Protein AF-A0A564WRW7-F1 (afdb_monomer)

Nearest PDB structures (foldseek):
  8ucf-assembly1_A  TM=7.108E-01  e=6.068E-01  Palaeococcus pacificus DY20341
  8ucg-assembly1_B  TM=6.476E-01  e=7.800E-01  Palaeococcus pacificus DY20341
  8uch-assembly1_A-2  TM=6.470E-01  e=6.880E-01  Palaeococcus pacificus DY20341
  8uce-assembly1_B-2  TM=6.653E-01  e=1.373E+00  Palaeococcus pacificus DY20341
  7kzn-assembly1_F  TM=3.431E-01  e=8.481E+00  Chlamydomonas reinhardtii

Secondary structure (DSSP, 8-state):
-------EEEEEEEESSHHHHHHHHHHHHTSSS-EEEEEEEEEETTEEEEEEEEE-TTPPPPTT-B-

Structure (mmCIF, N/CA/C/O backbone):
data_AF-A0A564WRW7-F1
#
_entry.id   AF-A0A564WRW7-F1
#
loop_
_atom_site.group_PDB
_atom_site.id
_atom_site.type_symbol
_atom_site.label_atom_id
_atom_site.label_alt_id
_atom_site.label_comp_id
_atom_site.label_asym_id
_atom_site.label_entity_id
_atom_site.label_seq_id
_atom_site.pdbx_PDB_ins_code
_atom_site.Cartn_x
_atom_site.Cartn_y
_atom_site.Cartn_z
_atom_site.occupancy
_atom_site.B_iso_or_equiv
_atom_site.auth_seq_id
_atom_site.auth_comp_id
_atom_site.auth_asym_id
_atom_site.auth_atom_id
_atom_site.pdbx_PDB_model_num
ATOM 1 N N . MET A 1 1 ? 13.296 -15.083 -24.223 1.00 82.69 1 MET A N 1
ATOM 2 C CA . MET A 1 1 ? 13.760 -14.684 -22.870 1.00 82.69 1 MET A CA 1
ATOM 3 C C . MET A 1 1 ? 12.914 -13.513 -22.388 1.00 82.69 1 MET A C 1
ATOM 5 O O . MET A 1 1 ? 12.580 -12.678 -23.218 1.00 82.69 1 MET A O 1
ATOM 9 N N . LYS A 1 2 ? 12.538 -13.453 -21.102 1.00 90.31 2 LYS A N 1
ATOM 10 C CA . LYS A 1 2 ? 11.707 -12.362 -20.551 1.00 90.31 2 LYS A CA 1
ATOM 11 C C . LYS A 1 2 ? 12.561 -11.329 -19.810 1.00 90.31 2 LYS A C 1
ATOM 13 O O . LYS A 1 2 ? 13.525 -11.706 -19.152 1.00 90.31 2 LYS A O 1
ATOM 18 N N . LYS A 1 3 ? 12.176 -10.052 -19.878 1.00 90.75 3 LYS A N 1
ATOM 19 C CA . LYS A 1 3 ? 12.752 -8.946 -19.096 1.00 90.75 3 LYS A CA 1
ATOM 20 C C . LYS A 1 3 ? 11.613 -8.201 -18.407 1.00 90.75 3 LYS A C 1
ATOM 22 O O . LYS A 1 3 ? 10.654 -7.818 -19.067 1.00 90.75 3 LYS A O 1
ATOM 27 N N . ILE A 1 4 ? 11.717 -8.007 -17.097 1.00 89.06 4 ILE A N 1
ATOM 28 C CA . ILE A 1 4 ? 10.756 -7.204 -16.332 1.00 89.06 4 ILE A CA 1
ATOM 29 C C . ILE A 1 4 ? 11.182 -5.739 -16.456 1.00 89.06 4 ILE A C 1
ATOM 31 O O . ILE A 1 4 ? 12.303 -5.399 -16.084 1.00 89.06 4 ILE A O 1
ATOM 35 N N . ILE A 1 5 ? 10.312 -4.892 -17.010 1.00 91.81 5 ILE A N 1
ATOM 36 C CA . ILE A 1 5 ? 10.585 -3.457 -17.215 1.00 91.81 5 ILE A CA 1
ATOM 37 C C . ILE A 1 5 ? 10.127 -2.619 -16.014 1.00 91.81 5 ILE A C 1
ATOM 39 O O . ILE A 1 5 ? 10.803 -1.661 -15.647 1.00 91.81 5 ILE A O 1
ATOM 43 N N . SER A 1 6 ? 9.032 -3.015 -15.365 1.00 91.94 6 SER A N 1
ATOM 44 C CA . SER A 1 6 ? 8.458 -2.381 -14.174 1.00 91.94 6 SER A CA 1
ATOM 45 C C . SER A 1 6 ? 7.685 -3.414 -13.356 1.00 91.94 6 SER A C 1
ATOM 47 O O . SER A 1 6 ? 7.196 -4.398 -13.915 1.00 91.94 6 SER A O 1
ATOM 49 N N . ALA A 1 7 ? 7.594 -3.210 -12.042 1.00 93.69 7 ALA A N 1
ATOM 50 C CA . ALA A 1 7 ? 6.776 -4.036 -11.157 1.00 93.69 7 ALA A CA 1
ATOM 51 C C . ALA A 1 7 ? 6.468 -3.294 -9.852 1.00 93.69 7 ALA A C 1
ATOM 53 O O . ALA A 1 7 ? 7.325 -2.609 -9.291 1.00 93.69 7 ALA A O 1
ATOM 54 N N . TRP A 1 8 ? 5.254 -3.475 -9.349 1.00 95.88 8 TRP A N 1
ATOM 55 C CA . TRP A 1 8 ? 4.790 -2.940 -8.075 1.00 95.88 8 TRP A CA 1
ATOM 56 C C . TRP A 1 8 ? 3.786 -3.905 -7.449 1.00 95.88 8 TRP A C 1
ATOM 58 O O . TRP A 1 8 ? 3.284 -4.810 -8.116 1.00 95.88 8 TRP A O 1
ATOM 68 N N . ILE A 1 9 ? 3.530 -3.724 -6.157 1.00 95.19 9 ILE A N 1
ATOM 69 C CA . ILE A 1 9 ? 2.481 -4.432 -5.430 1.00 95.19 9 ILE A CA 1
ATOM 70 C C . ILE A 1 9 ? 1.281 -3.498 -5.318 1.00 95.19 9 ILE A C 1
ATOM 72 O O . ILE A 1 9 ? 1.418 -2.375 -4.837 1.00 95.19 9 ILE A O 1
ATOM 76 N N . GLU A 1 10 ? 0.119 -3.976 -5.737 1.00 96.62 10 GLU A N 1
ATOM 77 C CA . GLU A 1 10 ? -1.173 -3.363 -5.445 1.00 96.62 10 GLU A CA 1
ATOM 78 C C . GLU A 1 10 ? -1.708 -3.940 -4.128 1.00 96.62 10 GLU A C 1
ATOM 80 O O . GLU A 1 10 ? -1.661 -5.154 -3.913 1.00 96.62 10 GLU A O 1
ATOM 85 N N . GLN A 1 11 ? -2.122 -3.072 -3.205 1.00 96.75 11 GLN A N 1
ATOM 86 C CA . GLN A 1 11 ? -2.528 -3.460 -1.855 1.00 96.75 11 GLN A CA 1
ATOM 87 C C . GLN A 1 11 ? -3.821 -2.753 -1.464 1.00 96.75 11 GLN A C 1
ATOM 89 O O . GLN A 1 11 ? -3.846 -1.527 -1.346 1.00 96.75 11 GLN A O 1
ATOM 94 N N . VAL A 1 12 ? -4.862 -3.538 -1.196 1.00 97.19 12 VAL A N 1
ATOM 95 C CA . VAL A 1 12 ? -6.045 -3.096 -0.452 1.00 97.19 12 VAL A CA 1
ATOM 96 C C . VAL A 1 12 ? -5.832 -3.508 0.996 1.00 97.19 12 VAL A C 1
ATOM 98 O O . VAL A 1 12 ? -5.567 -4.679 1.270 1.00 97.19 12 VAL A O 1
ATOM 101 N N . ILE A 1 13 ? -5.857 -2.537 1.902 1.00 97.69 13 ILE A N 1
ATOM 102 C CA . ILE A 1 13 ? -5.473 -2.730 3.301 1.00 97.69 13 ILE A CA 1
ATOM 103 C C . ILE A 1 13 ? -6.606 -2.233 4.188 1.00 97.69 13 ILE A C 1
ATOM 105 O O .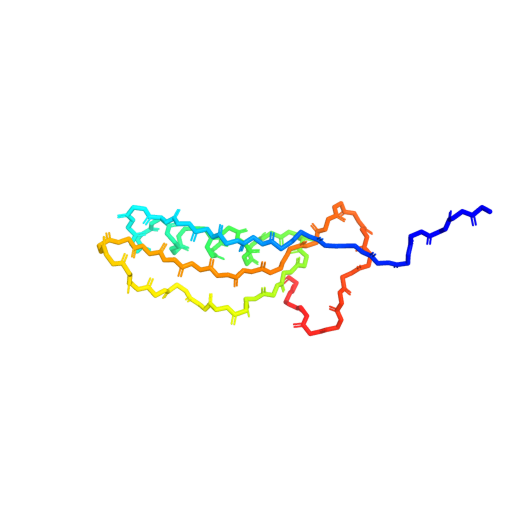 ILE A 1 13 ? -7.099 -1.121 3.996 1.00 97.69 13 ILE A O 1
ATOM 109 N N . GLU A 1 14 ? -6.977 -3.066 5.153 1.00 98.19 14 GLU A N 1
ATOM 110 C CA . GLU A 1 14 ? -7.929 -2.766 6.215 1.00 98.19 14 GLU A CA 1
ATOM 111 C C . GLU A 1 14 ? -7.168 -2.518 7.525 1.00 98.19 14 GLU A C 1
ATOM 113 O O . GLU A 1 14 ? -6.195 -3.215 7.824 1.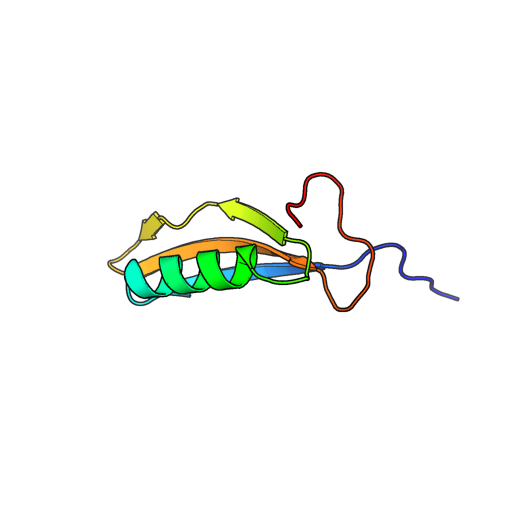00 98.19 14 GLU A O 1
ATOM 118 N N . PHE A 1 15 ? -7.611 -1.529 8.295 1.00 97.94 15 PHE A N 1
ATOM 119 C CA . PHE A 1 15 ? -7.108 -1.211 9.627 1.00 97.94 15 PHE A CA 1
ATOM 120 C C . PHE A 1 15 ? -8.254 -1.187 10.634 1.00 97.94 15 PHE A C 1
ATOM 122 O O . PHE A 1 15 ? -9.369 -0.764 10.311 1.00 97.94 15 PHE A O 1
ATOM 129 N N . ASP A 1 16 ? -7.949 -1.546 11.881 1.00 97.56 16 ASP A N 1
ATOM 130 C CA . ASP A 1 16 ? -8.929 -1.539 12.969 1.00 97.56 16 ASP A CA 1
ATOM 131 C C . ASP A 1 16 ? -9.255 -0.118 13.449 1.00 97.56 16 ASP A C 1
ATOM 133 O O . ASP A 1 16 ? -10.268 0.101 14.111 1.00 97.56 16 ASP A O 1
ATOM 137 N N . SER A 1 17 ? -8.403 0.865 13.135 1.00 96.62 17 SER A N 1
ATOM 138 C CA . SER A 1 17 ? -8.606 2.257 13.535 1.00 96.62 17 SER A CA 1
ATOM 139 C C . SER A 1 17 ? -7.913 3.269 12.622 1.00 96.62 17 SER A C 1
ATOM 141 O O . SER A 1 17 ? -6.929 2.977 11.937 1.00 96.62 17 SER A O 1
ATOM 143 N N . MET A 1 18 ? -8.373 4.523 12.692 1.00 95.81 18 MET A N 1
ATOM 144 C CA . MET A 1 18 ? -7.729 5.659 12.023 1.00 95.81 18 MET A CA 1
ATOM 145 C C . MET A 1 18 ? -6.284 5.878 12.497 1.00 95.81 18 MET A C 1
ATOM 147 O O . MET A 1 18 ? -5.431 6.285 11.712 1.00 95.81 18 MET A O 1
ATOM 151 N N . THR A 1 19 ? -5.981 5.581 13.763 1.00 97.31 19 THR A N 1
ATOM 152 C CA . THR A 1 19 ? -4.628 5.722 14.317 1.00 97.31 19 THR A CA 1
ATOM 153 C C . THR A 1 19 ? -3.638 4.761 13.658 1.00 97.31 19 THR A C 1
ATOM 155 O O . THR A 1 19 ? -2.525 5.166 13.321 1.00 97.31 19 THR A O 1
ATOM 158 N N . GLU A 1 20 ? -4.035 3.508 13.424 1.00 98.00 20 GLU A N 1
ATOM 159 C CA . GLU A 1 20 ? -3.194 2.532 12.720 1.00 98.00 20 GLU A CA 1
ATOM 160 C C . GLU A 1 20 ? -2.952 2.934 11.265 1.00 9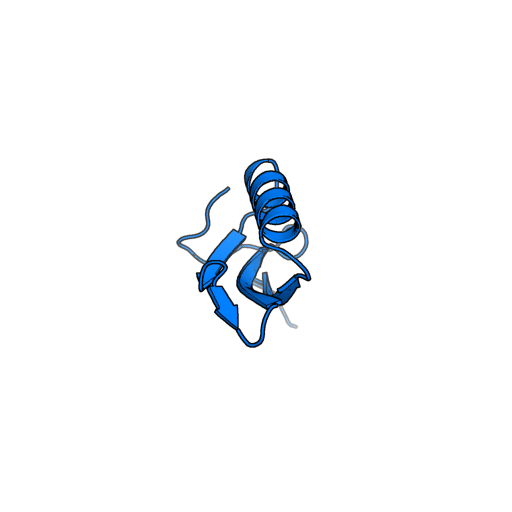8.00 20 GLU A C 1
ATOM 162 O O . GLU A 1 20 ? -1.806 2.926 10.810 1.00 98.00 20 GLU A O 1
ATOM 167 N N . TYR A 1 21 ? -4.003 3.374 10.568 1.00 98.06 21 TYR A N 1
ATOM 168 C CA . TYR A 1 21 ? -3.885 3.909 9.213 1.00 98.06 21 TYR A CA 1
ATOM 169 C C . TYR A 1 21 ? -2.919 5.105 9.151 1.00 98.06 21 TYR A C 1
ATOM 171 O O . TYR A 1 21 ? -2.034 5.157 8.297 1.00 98.06 21 TYR A O 1
ATOM 179 N N . GLN A 1 22 ? -3.027 6.058 10.081 1.00 97.19 22 GLN A N 1
ATOM 180 C CA . GLN A 1 22 ? -2.135 7.222 10.125 1.00 97.19 22 GLN A CA 1
ATOM 181 C C . GLN A 1 22 ? -0.679 6.827 10.375 1.00 97.19 22 GLN A C 1
ATOM 183 O O . GLN A 1 22 ? 0.222 7.368 9.731 1.00 97.19 22 GLN A O 1
ATOM 188 N N . LYS A 1 23 ? -0.439 5.864 11.273 1.00 98.00 23 LYS A N 1
ATOM 189 C CA . LYS A 1 23 ? 0.901 5.314 11.498 1.00 98.00 23 LYS A CA 1
ATOM 190 C C . LYS A 1 23 ? 1.450 4.684 10.218 1.00 98.00 23 LYS A C 1
ATOM 192 O O . LYS A 1 23 ? 2.568 5.003 9.828 1.00 98.00 23 LYS A O 1
ATOM 197 N N . PHE A 1 24 ? 0.645 3.877 9.527 1.00 97.38 24 PHE A N 1
ATOM 198 C CA . PHE A 1 24 ? 1.023 3.272 8.251 1.00 97.38 24 PHE A CA 1
ATOM 199 C C . PHE A 1 24 ? 1.392 4.317 7.190 1.00 97.38 24 PHE A C 1
ATOM 201 O O . PHE A 1 24 ? 2.428 4.184 6.545 1.00 97.38 24 PHE A O 1
ATOM 208 N N . ILE A 1 25 ? 0.596 5.378 7.028 1.00 96.56 25 ILE A N 1
ATOM 209 C CA . ILE A 1 25 ? 0.893 6.454 6.069 1.00 96.56 25 ILE A CA 1
ATOM 210 C C . ILE A 1 25 ? 2.171 7.208 6.443 1.00 96.56 25 ILE A C 1
ATOM 212 O O . ILE A 1 25 ? 2.953 7.548 5.557 1.00 96.56 25 ILE A O 1
ATOM 216 N N . ASN A 1 26 ? 2.418 7.453 7.730 1.00 96.62 26 ASN A N 1
ATOM 217 C CA . ASN A 1 26 ? 3.663 8.079 8.174 1.00 96.62 26 ASN A CA 1
ATOM 218 C C . ASN A 1 26 ? 4.877 7.185 7.894 1.00 96.62 26 ASN A C 1
ATOM 220 O O . ASN A 1 26 ? 5.886 7.671 7.387 1.00 96.62 26 ASN A O 1
ATOM 224 N N . ASP A 1 27 ? 4.776 5.884 8.159 1.00 95.62 27 ASP A N 1
ATOM 225 C CA . ASP A 1 27 ? 5.833 4.918 7.844 1.00 95.62 27 ASP A CA 1
ATOM 226 C C . ASP A 1 27 ? 6.063 4.808 6.327 1.00 95.62 27 ASP A C 1
ATOM 228 O O . ASP A 1 27 ? 7.196 4.633 5.877 1.00 95.62 27 ASP A O 1
ATOM 232 N N . LEU A 1 28 ? 4.998 4.940 5.527 1.00 94.25 28 LEU A N 1
ATOM 233 C CA . LEU A 1 28 ? 5.058 4.942 4.068 1.00 94.25 28 LEU A CA 1
ATOM 234 C C . LEU A 1 28 ? 5.795 6.185 3.542 1.00 94.25 28 LEU A C 1
ATOM 236 O O . LEU A 1 28 ? 6.724 6.032 2.755 1.00 94.25 28 LEU A O 1
ATOM 240 N N . LYS A 1 29 ? 5.450 7.375 4.053 1.00 93.06 29 LYS A N 1
ATOM 241 C CA . LYS A 1 29 ? 6.082 8.672 3.733 1.00 93.06 29 LYS A CA 1
ATOM 242 C C . LYS A 1 29 ? 7.546 8.768 4.153 1.00 93.06 29 LYS A C 1
ATOM 244 O O . LYS A 1 29 ? 8.335 9.424 3.492 1.00 93.06 29 LYS A O 1
ATOM 249 N N . ASN A 1 30 ? 7.903 8.141 5.271 1.00 94.44 30 ASN A N 1
ATOM 250 C CA . ASN A 1 30 ? 9.281 8.109 5.768 1.00 94.44 30 ASN A CA 1
ATOM 251 C C . ASN A 1 30 ? 10.093 6.942 5.177 1.00 94.44 30 ASN A C 1
ATOM 253 O O . ASN A 1 30 ? 11.268 6.755 5.511 1.00 94.44 30 ASN A O 1
ATOM 257 N N . GLY A 1 31 ? 9.458 6.112 4.347 1.00 90.94 31 GLY A N 1
ATOM 258 C CA . GLY A 1 31 ? 10.086 4.990 3.674 1.00 90.94 31 GLY A CA 1
ATOM 259 C C . GLY A 1 31 ? 11.042 5.430 2.565 1.00 90.94 31 GLY A C 1
ATOM 260 O O . GLY A 1 31 ? 11.135 6.590 2.203 1.00 90.94 31 GLY A O 1
ATOM 261 N N . LYS A 1 32 ? 11.776 4.462 2.006 1.00 88.56 32 LYS A N 1
ATOM 262 C CA . LYS A 1 32 ? 12.639 4.670 0.823 1.00 88.56 32 LYS A CA 1
ATOM 263 C C . LYS A 1 32 ? 12.031 4.124 -0.470 1.00 88.56 32 LYS A C 1
ATOM 265 O O . LYS A 1 32 ? 12.706 4.069 -1.493 1.00 88.56 32 LYS A O 1
ATOM 270 N N . LYS A 1 33 ? 10.821 3.570 -0.383 1.00 91.25 33 LYS A N 1
ATOM 271 C CA . LYS A 1 33 ? 10.160 2.867 -1.483 1.00 91.25 33 LYS A CA 1
ATOM 272 C C . LYS A 1 33 ? 9.072 3.762 -2.032 1.00 91.25 33 LYS A C 1
ATOM 274 O O . LYS A 1 33 ? 8.196 4.148 -1.264 1.00 91.25 33 LYS A O 1
ATOM 279 N N . ALA A 1 34 ? 9.085 3.967 -3.345 1.00 93.88 34 ALA A N 1
ATOM 280 C CA . ALA A 1 34 ? 8.041 4.732 -4.003 1.00 93.88 34 ALA A CA 1
ATOM 281 C C . ALA A 1 34 ? 6.664 4.100 -3.761 1.00 93.88 34 ALA A C 1
ATOM 283 O O . ALA A 1 34 ? 6.518 2.870 -3.687 1.00 93.88 34 ALA A O 1
ATOM 284 N N . TYR A 1 35 ? 5.649 4.940 -3.648 1.00 95.06 35 TYR A N 1
ATOM 285 C CA . TYR A 1 35 ? 4.275 4.504 -3.468 1.00 95.06 35 TYR A CA 1
ATOM 286 C C . TYR A 1 35 ? 3.311 5.459 -4.161 1.00 95.06 35 TYR A C 1
ATOM 288 O O . TYR A 1 35 ? 3.654 6.573 -4.540 1.00 95.06 35 TYR A O 1
ATOM 296 N N . ARG A 1 36 ? 2.069 5.019 -4.332 1.00 95.19 36 ARG A N 1
ATOM 297 C CA . ARG A 1 36 ? 0.973 5.860 -4.801 1.00 95.19 36 ARG A CA 1
ATOM 298 C C . ARG A 1 36 ? -0.288 5.484 -4.053 1.00 95.19 36 ARG A C 1
ATOM 300 O O . ARG A 1 36 ? -0.669 4.317 -4.044 1.00 95.19 36 ARG A O 1
ATOM 307 N N . ILE A 1 37 ? -0.941 6.467 -3.451 1.00 95.06 37 ILE A N 1
ATOM 308 C CA . ILE A 1 37 ? -2.261 6.272 -2.853 1.00 95.06 37 ILE A CA 1
ATOM 309 C C . ILE A 1 37 ? -3.291 6.337 -3.987 1.00 95.06 37 ILE A C 1
ATOM 311 O O . ILE A 1 37 ? -3.380 7.347 -4.683 1.00 95.06 37 ILE A O 1
ATOM 315 N N . ILE A 1 38 ? -4.031 5.248 -4.202 1.00 95.38 38 ILE A N 1
ATOM 316 C CA . ILE A 1 38 ? -5.147 5.189 -5.160 1.00 95.38 38 ILE A CA 1
ATOM 317 C C . ILE A 1 38 ? -6.419 5.687 -4.475 1.00 95.38 38 ILE A C 1
ATOM 319 O O . ILE A 1 38 ? -7.123 6.542 -5.006 1.00 95.38 38 ILE A O 1
ATOM 323 N N . THR A 1 39 ? -6.694 5.172 -3.275 1.00 95.94 39 THR A N 1
ATOM 324 C CA . THR A 1 39 ? -7.829 5.584 -2.445 1.00 95.94 39 THR A CA 1
ATOM 325 C C . THR A 1 39 ? -7.325 5.841 -1.028 1.00 95.94 39 THR A C 1
ATOM 327 O O . THR A 1 39 ? -6.805 4.909 -0.404 1.00 95.94 39 THR A O 1
ATOM 330 N N . PRO A 1 40 ? -7.424 7.082 -0.514 1.00 95.56 40 PRO A N 1
ATOM 331 C CA . PRO A 1 40 ? -7.032 7.381 0.858 1.00 95.56 40 PRO A CA 1
ATOM 332 C C . PRO A 1 40 ? -7.922 6.623 1.849 1.00 95.56 40 PRO A C 1
ATOM 334 O O . PRO A 1 40 ? -9.013 6.188 1.493 1.00 95.56 40 PRO A O 1
ATOM 337 N N . GLY A 1 41 ? -7.446 6.481 3.085 1.00 95.50 41 GLY A N 1
ATOM 338 C CA . GLY A 1 41 ? -8.179 5.830 4.168 1.00 95.50 41 GLY A CA 1
ATOM 339 C C . GLY A 1 41 ? -9.583 6.405 4.337 1.00 95.50 41 GLY A C 1
ATOM 340 O O . GLY A 1 41 ? -9.731 7.582 4.669 1.00 95.50 41 GLY A O 1
ATOM 341 N N . CYS A 1 42 ? -10.595 5.571 4.119 1.00 94.00 42 CYS A N 1
ATOM 342 C CA . CYS A 1 42 ? -11.997 5.881 4.369 1.00 94.00 42 CYS A CA 1
ATOM 343 C C . CYS A 1 42 ? -12.614 4.842 5.306 1.00 94.00 42 CYS A C 1
ATOM 345 O O . CYS A 1 42 ? -12.170 3.695 5.357 1.00 94.00 42 CYS A O 1
ATOM 347 N N . GLU A 1 43 ? -13.618 5.263 6.070 1.00 95.69 43 GLU A N 1
ATOM 348 C CA . GLU A 1 43 ? -14.320 4.370 6.983 1.00 95.69 43 GLU A CA 1
ATOM 349 C C . GLU A 1 43 ? -15.363 3.534 6.232 1.00 95.69 43 GLU A C 1
ATOM 351 O O . GLU A 1 43 ? -16.190 4.076 5.495 1.00 95.69 43 GLU A O 1
ATOM 356 N N . VAL A 1 44 ? -15.308 2.216 6.416 1.00 92.81 44 VAL A N 1
ATOM 357 C CA . VAL A 1 44 ? -16.236 1.223 5.866 1.00 92.81 44 VAL A CA 1
ATOM 358 C C . VAL A 1 44 ? -16.492 0.194 6.963 1.00 92.81 44 VAL A C 1
ATOM 360 O O . VAL A 1 44 ? -15.548 -0.408 7.460 1.00 92.81 44 VAL A O 1
ATOM 363 N N . ASP A 1 45 ? -17.746 0.015 7.379 1.00 92.38 45 ASP A N 1
ATOM 364 C CA . ASP A 1 45 ? -18.147 -0.983 8.386 1.00 92.38 45 ASP A CA 1
ATOM 365 C C . ASP A 1 45 ? -17.315 -0.960 9.693 1.00 92.38 45 ASP A C 1
ATOM 367 O O . ASP A 1 45 ? -16.924 -1.997 10.227 1.00 92.38 45 ASP A O 1
ATOM 371 N N . ASN A 1 46 ? -17.057 0.240 10.235 1.00 93.75 46 ASN A N 1
ATOM 372 C CA . ASN A 1 46 ? -16.207 0.497 11.415 1.00 93.75 46 ASN A CA 1
ATOM 373 C C . ASN A 1 46 ? -14.720 0.113 11.249 1.00 93.75 46 ASN A C 1
ATOM 375 O O . ASN A 1 46 ? -13.995 -0.009 12.238 1.00 93.75 46 ASN A O 1
ATOM 379 N N . LYS A 1 47 ? -14.254 -0.080 10.014 1.00 97.00 47 LYS A N 1
ATOM 380 C CA . LYS A 1 47 ? -12.846 -0.276 9.649 1.0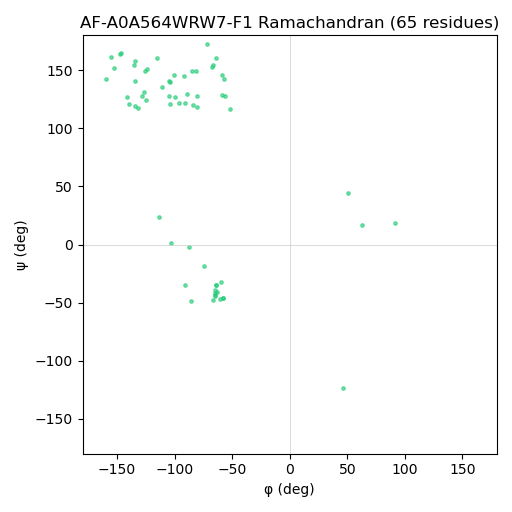0 97.00 47 LYS A CA 1
ATOM 381 C C . LYS A 1 47 ? -12.359 0.875 8.790 1.00 97.00 47 LYS A C 1
ATOM 383 O O . LYS A 1 47 ? -13.160 1.576 8.179 1.00 97.00 47 LYS A O 1
ATOM 388 N N . ILE A 1 48 ? -11.044 1.058 8.703 1.00 98.00 48 ILE A N 1
ATOM 389 C CA . ILE A 1 48 ? -10.445 2.000 7.751 1.00 98.00 48 ILE A CA 1
ATOM 390 C C . ILE A 1 48 ? -9.839 1.225 6.589 1.00 98.00 48 ILE A C 1
ATOM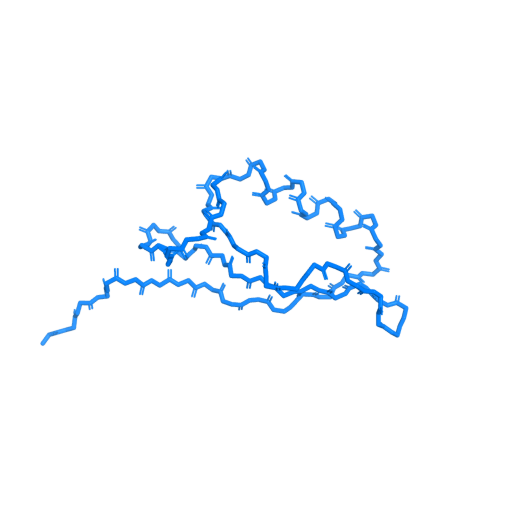 392 O O . ILE A 1 48 ? -8.924 0.432 6.786 1.00 98.00 48 ILE A O 1
ATOM 396 N N . CYS A 1 49 ? -10.304 1.500 5.375 1.00 97.88 49 CYS A N 1
ATOM 397 C CA . CYS A 1 49 ? -9.830 0.853 4.158 1.00 97.88 49 CYS A CA 1
ATOM 398 C C . CYS A 1 49 ? -9.051 1.842 3.293 1.00 97.88 49 CYS A C 1
ATOM 400 O O . CYS A 1 49 ? -9.477 2.976 3.082 1.00 97.88 49 CYS A O 1
ATOM 402 N N . THR A 1 50 ? -7.910 1.417 2.757 1.00 97.88 50 THR A N 1
ATOM 403 C CA . THR A 1 50 ? -7.127 2.191 1.784 1.00 97.88 50 THR A CA 1
ATOM 404 C C . THR A 1 50 ? -6.665 1.298 0.644 1.00 97.88 50 THR A C 1
ATOM 406 O O . THR A 1 50 ? -6.507 0.086 0.800 1.00 97.88 50 THR A O 1
ATOM 409 N N . HIS A 1 51 ? -6.426 1.910 -0.509 1.00 97.75 51 HIS A N 1
ATOM 410 C CA . HIS A 1 51 ? -5.894 1.238 -1.679 1.00 97.75 51 HIS A CA 1
ATOM 411 C C . HIS A 1 51 ? -4.634 1.959 -2.149 1.00 97.75 51 HIS A C 1
ATOM 413 O O . HIS A 1 51 ? -4.668 3.164 -2.415 1.00 97.75 51 HIS A O 1
ATOM 419 N N . ILE A 1 52 ? -3.521 1.233 -2.256 1.00 96.56 52 ILE A N 1
ATOM 420 C CA . ILE A 1 52 ? -2.231 1.789 -2.666 1.00 96.56 52 ILE A CA 1
ATOM 421 C C . ILE A 1 52 ? -1.518 0.913 -3.701 1.00 96.56 52 ILE A C 1
ATOM 423 O O . ILE A 1 52 ? -1.713 -0.300 -3.766 1.00 96.56 52 ILE A O 1
ATOM 427 N N . MET A 1 53 ? -0.601 1.528 -4.443 1.00 96.19 53 MET A N 1
ATOM 428 C CA . MET A 1 53 ? 0.501 0.847 -5.121 1.00 96.19 53 MET A CA 1
ATOM 429 C C . MET A 1 53 ? 1.794 1.101 -4.352 1.00 96.19 53 MET A C 1
ATOM 431 O O . MET A 1 53 ? 2.044 2.220 -3.905 1.00 96.19 53 MET A O 1
ATOM 435 N N . ARG A 1 54 ? 2.656 0.092 -4.245 1.00 94.56 54 ARG A N 1
ATOM 436 C CA . ARG A 1 54 ? 3.965 0.203 -3.594 1.00 94.56 54 ARG A CA 1
ATOM 437 C C . ARG A 1 54 ? 5.060 -0.440 -4.430 1.00 94.56 54 ARG A C 1
ATOM 439 O O . ARG A 1 54 ? 4.865 -1.511 -5.003 1.00 94.56 54 ARG A O 1
ATOM 446 N N . GLN A 1 55 ? 6.231 0.185 -4.476 1.00 94.56 55 GLN A N 1
ATOM 447 C CA . GLN A 1 55 ? 7.387 -0.341 -5.190 1.00 94.56 55 GLN A CA 1
ATOM 448 C C . GLN A 1 55 ? 7.747 -1.750 -4.712 1.00 94.56 55 GLN A C 1
ATOM 450 O O . GLN A 1 55 ? 7.941 -2.011 -3.517 1.00 94.56 55 GLN A O 1
AT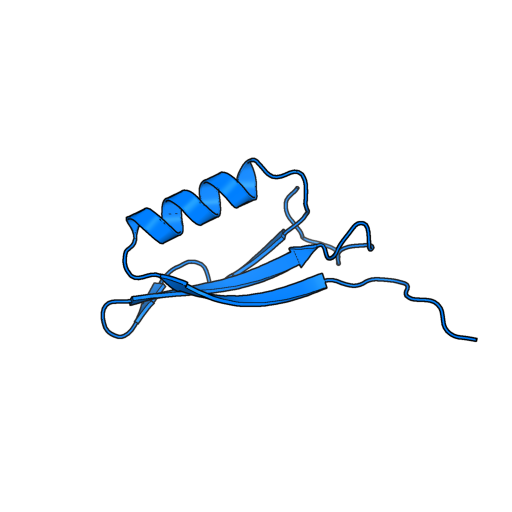OM 455 N N . TYR A 1 56 ? 7.864 -2.660 -5.678 1.00 92.00 56 TYR A N 1
ATOM 456 C CA . TYR A 1 56 ? 8.335 -4.011 -5.432 1.00 92.00 56 TYR A CA 1
ATOM 457 C C . TYR A 1 56 ? 9.852 -4.058 -5.601 1.00 92.00 56 TYR A C 1
ATOM 459 O O . TYR A 1 56 ? 10.369 -3.718 -6.661 1.00 92.00 56 TYR A O 1
ATOM 467 N N . ASN A 1 57 ? 10.567 -4.475 -4.553 1.00 88.62 57 ASN A N 1
ATOM 468 C CA . ASN A 1 57 ? 12.033 -4.469 -4.518 1.00 88.62 57 ASN A CA 1
ATOM 469 C C . ASN A 1 57 ? 12.609 -3.133 -5.030 1.00 88.62 57 ASN A C 1
ATOM 471 O O . ASN A 1 57 ? 12.244 -2.088 -4.500 1.00 88.62 57 ASN A O 1
ATOM 475 N N . ASN A 1 58 ? 13.462 -3.186 -6.054 1.00 88.31 58 ASN A N 1
ATOM 476 C CA . ASN A 1 58 ? 14.046 -2.027 -6.733 1.00 88.31 58 ASN A CA 1
ATOM 477 C C . ASN A 1 58 ? 13.546 -1.925 -8.183 1.00 88.31 58 ASN A C 1
ATOM 479 O O . ASN A 1 58 ? 14.241 -1.401 -9.052 1.00 88.31 58 ASN A O 1
ATOM 483 N N . ASN A 1 59 ? 12.380 -2.504 -8.484 1.00 91.00 59 ASN A N 1
ATOM 484 C CA . ASN A 1 59 ? 11.794 -2.401 -9.811 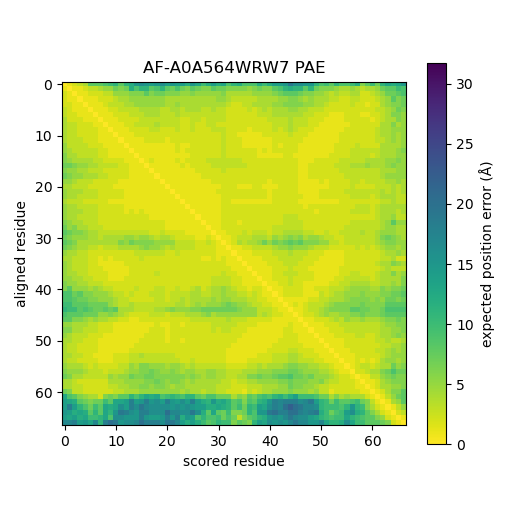1.00 91.00 59 ASN A CA 1
ATOM 485 C C . ASN A 1 59 ? 11.373 -0.954 -10.092 1.00 91.00 59 ASN A C 1
ATOM 487 O O . ASN A 1 59 ? 11.037 -0.199 -9.175 1.00 91.00 59 ASN A O 1
ATOM 491 N N . ASN A 1 60 ? 11.358 -0.588 -11.374 1.00 91.62 60 ASN A N 1
ATOM 492 C CA . ASN A 1 60 ? 10.799 0.690 -11.794 1.00 91.62 60 ASN A CA 1
ATOM 493 C C . ASN A 1 60 ? 9.330 0.768 -11.363 1.00 91.62 60 ASN A C 1
ATOM 495 O O . ASN A 1 60 ? 8.545 -0.149 -11.638 1.00 91.62 60 ASN A O 1
ATOM 499 N N . PHE A 1 61 ? 8.996 1.863 -10.687 1.00 91.44 61 PHE A N 1
ATOM 500 C CA . PHE A 1 61 ? 7.645 2.214 -10.271 1.00 91.44 61 PHE A CA 1
ATOM 501 C C . PHE A 1 61 ? 6.996 3.079 -11.367 1.00 91.44 61 PHE A C 1
ATOM 503 O O . PHE A 1 61 ? 7.718 3.830 -12.029 1.00 91.44 61 PHE A O 1
ATOM 510 N N . PRO A 1 62 ? 5.682 2.956 -11.622 1.00 83.56 62 PRO A N 1
ATOM 511 C CA . PRO A 1 62 ? 5.030 3.722 -12.675 1.00 83.56 62 PRO A CA 1
ATOM 512 C C . PRO A 1 62 ? 5.028 5.219 -12.331 1.00 83.56 62 PRO A C 1
ATOM 514 O O . PRO A 1 62 ? 5.100 5.600 -11.161 1.00 83.56 62 PRO A O 1
ATOM 517 N N . GLU A 1 63 ? 4.957 6.069 -13.358 1.00 73.81 63 GLU A N 1
ATOM 518 C CA . GLU A 1 63 ? 4.953 7.525 -13.184 1.00 73.81 63 GLU A CA 1
ATOM 519 C C . GLU A 1 63 ? 3.804 8.002 -12.271 1.00 73.81 63 GLU A C 1
ATOM 521 O O . GLU A 1 63 ? 2.685 7.475 -12.299 1.00 73.81 63 GLU A O 1
ATOM 526 N N . GLY A 1 64 ? 4.091 9.024 -11.453 1.00 65.81 64 GLY A N 1
ATOM 527 C CA . GLY A 1 64 ? 3.133 9.627 -10.519 1.00 65.81 64 GLY A CA 1
ATOM 528 C C . GLY A 1 64 ? 3.121 9.030 -9.105 1.00 65.81 64 GLY A C 1
ATOM 529 O O . GLY A 1 64 ? 2.126 9.189 -8.402 1.00 65.81 64 GLY A O 1
ATOM 530 N N . GLY A 1 65 ? 4.179 8.320 -8.702 1.00 62.25 65 GLY A N 1
ATOM 531 C CA . GLY A 1 65 ? 4.406 7.926 -7.307 1.00 62.25 65 GLY A CA 1
ATOM 532 C C . GLY A 1 65 ? 5.099 9.009 -6.474 1.00 62.25 65 GLY A C 1
ATOM 533 O O . GLY A 1 65 ? 5.909 9.769 -7.001 1.00 62.25 65 GLY A O 1
ATOM 534 N N . GLU A 1 66 ? 4.797 9.047 -5.178 1.00 67.88 66 GLU A N 1
ATOM 535 C CA . GLU A 1 66 ? 5.556 9.783 -4.161 1.00 67.88 66 GLU A CA 1
ATOM 536 C C . GLU A 1 66 ? 6.781 8.948 -3.737 1.00 67.88 66 GLU A C 1
ATOM 538 O O . GLU A 1 66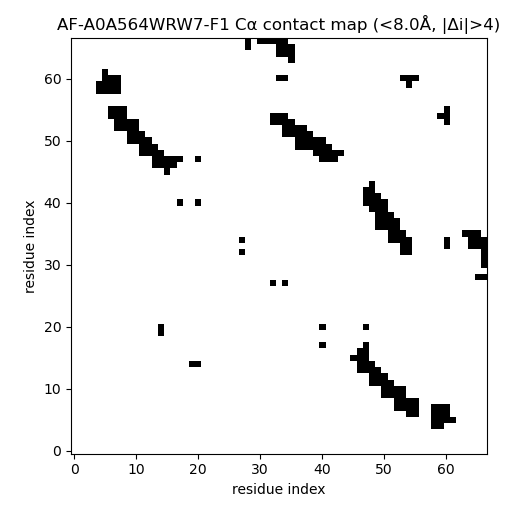 ? 6.743 7.713 -3.816 1.00 67.88 66 GLU A O 1
ATOM 543 N N . MET A 1 67 ? 7.877 9.616 -3.348 1.00 60.28 67 MET A N 1
ATOM 544 C CA . MET A 1 67 ? 9.126 8.986 -2.889 1.00 60.28 67 MET A CA 1
ATOM 545 C C . MET A 1 67 ? 9.291 9.105 -1.382 1.00 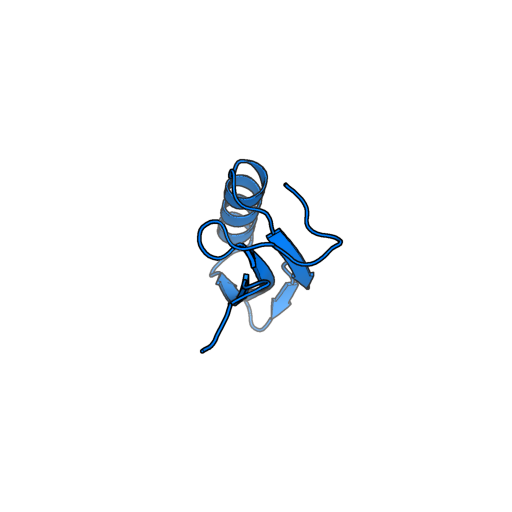60.28 67 MET A C 1
ATOM 547 O O . MET A 1 67 ? 9.111 10.236 -0.879 1.00 60.28 67 MET A O 1
#

Organism: NCBI:txid418240

Mean predicted aligned error: 3.75 Å

pLDDT: mean 92.24, std 8.24, range [60.28, 98.19]

Radius of gyration: 13.43 Å; Cα contacts (8 Å, |Δi|>4): 112; chains: 1; bounding box: 32×24×37 Å

Solvent-accessible surface area (backbone atoms only — not comparable to full-atom values): 3976 Å² total; per-residue (Å²): 138,90,80,87,79,59,42,61,43,79,44,80,48,80,28,85,35,68,68,57,48,50,52,51,52,51,54,50,61,72,37,92,51,39,30,34,77,77,38,71,76,41,83,54,95,86,25,27,39,31,30,34,39,32,41,35,88,88,40,46,62,71,90,86,51,52,95

Sequence (67 aa):
MKKIISAWIEQVIEFDSMTEYQKFINDLKNGKKAYRIITPGCEVDNKICTHIMRQYNNNNFPEGGEM

Foldseek 3Di:
DDDQQFDWDKDKDKAQDPVVLVVVVVCVLVDPKWKAWPARFDDDPNITITIMIIGDDPGDDDPPTDD